Protein AF-A0A1G4GQW8-F1 (afdb_monomer_lite)

Foldseek 3Di:
DPPDPPPPDDCPDPVVVVVVVCCVPPVVVVCVVVVVVVVVVVVVCPVVDDDDDDDPDPVVVVVVVCVVVVHDPVQWDWDDDPRDIDIDGD

Radius of gyration: 27.04 Å; chains: 1; bounding box: 43×40×66 Å

pLDDT: mean 75.77, std 10.52, range [38.84, 87.31]

InterPro domains:
  IPR056348 Microprotein, apicomplexa 9 [PF23513] (9-89)

Secondary structure (DSSP, 8-state):
----------TTSHHHHHHHHHHHHHHHHHHHHHHHHHHHHHHHHHHHSPPPPP-S-HHHHHHHHHHHHT--GGGEEEEEETTEEEEEE-

Sequence (90 aa):
MIKSPFYSFNKNSLLVQCFKGACVYYLPQNLAVIGAFLYYQYRASQRTGGRRVPVKNCDESIDNFLAAKKLSRDEVKVERRKNVCHVSLA

Structure (mmCIF, N/CA/C/O backbone):
data_AF-A0A1G4GQW8-F1
#
_entry.id   AF-A0A1G4GQW8-F1
#
loop_
_atom_site.group_PDB
_atom_site.id
_atom_site.type_symbol
_atom_site.label_atom_id
_atom_site.label_alt_id
_atom_site.label_comp_id
_atom_site.label_asym_id
_atom_site.label_en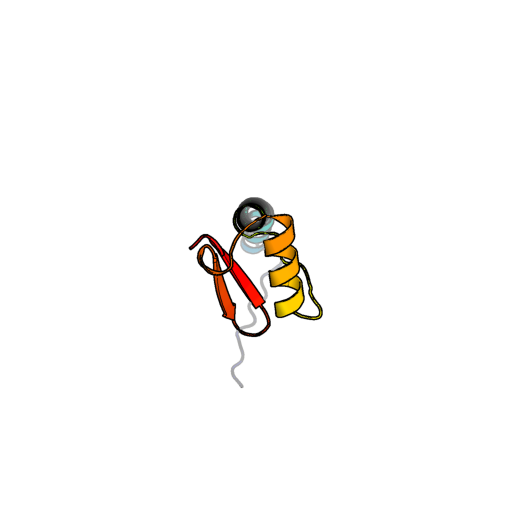tity_id
_atom_site.label_seq_id
_atom_site.pdbx_PDB_ins_code
_atom_site.Cartn_x
_atom_site.Cartn_y
_atom_site.Cartn_z
_atom_site.occupancy
_atom_site.B_iso_or_equiv
_atom_site.auth_seq_id
_atom_site.auth_comp_id
_atom_site.auth_asym_id
_atom_site.auth_atom_id
_atom_site.pdbx_PDB_model_num
ATOM 1 N N . MET A 1 1 ? 16.137 -34.087 -29.309 1.00 38.84 1 MET A N 1
ATOM 2 C CA . MET A 1 1 ? 16.695 -32.717 -29.226 1.00 38.84 1 MET A CA 1
ATOM 3 C C . MET A 1 1 ? 16.016 -31.856 -30.274 1.00 38.84 1 MET A C 1
ATOM 5 O O . MET A 1 1 ? 16.303 -32.000 -31.454 1.00 38.84 1 MET A O 1
ATOM 9 N N . ILE A 1 2 ? 15.068 -31.019 -29.858 1.00 48.62 2 ILE A N 1
ATOM 10 C CA . ILE A 1 2 ? 14.393 -30.076 -30.753 1.00 48.62 2 ILE A CA 1
ATOM 11 C C . ILE A 1 2 ? 15.371 -28.916 -30.962 1.00 48.62 2 ILE A C 1
ATOM 13 O O . ILE A 1 2 ? 15.604 -28.131 -30.045 1.00 48.62 2 ILE A O 1
ATOM 17 N N . LYS A 1 3 ? 16.022 -28.853 -32.131 1.00 49.66 3 LYS A N 1
ATOM 18 C CA . LYS A 1 3 ? 16.823 -27.687 -32.524 1.00 49.66 3 LYS A CA 1
ATOM 19 C C . LYS A 1 3 ? 15.850 -26.530 -32.743 1.00 49.66 3 LYS A C 1
ATOM 21 O O . LYS A 1 3 ? 15.214 -26.452 -33.788 1.00 49.66 3 LYS A O 1
ATOM 26 N N . SER A 1 4 ? 15.714 -25.667 -31.738 1.00 51.25 4 SER A N 1
ATOM 27 C CA . SER A 1 4 ? 15.073 -24.364 -31.915 1.00 51.25 4 SER A CA 1
ATOM 28 C C . SER A 1 4 ? 15.792 -23.637 -33.057 1.00 51.25 4 SER A C 1
ATOM 30 O O . SER A 1 4 ? 17.028 -23.573 -33.021 1.00 51.25 4 SER A O 1
ATOM 32 N N . PRO A 1 5 ? 15.086 -23.137 -34.088 1.00 54.03 5 PRO A N 1
ATOM 33 C CA . PRO A 1 5 ? 15.721 -22.327 -35.110 1.00 54.03 5 PRO A CA 1
ATOM 34 C C . PRO A 1 5 ? 16.271 -21.076 -34.424 1.00 54.03 5 PRO A C 1
ATOM 36 O O . PRO A 1 5 ? 15.526 -20.217 -33.952 1.00 54.03 5 PRO A O 1
ATOM 39 N N . PHE A 1 6 ? 17.597 -20.998 -34.324 1.00 55.44 6 PHE A N 1
ATOM 40 C CA . PHE A 1 6 ? 18.285 -19.810 -33.843 1.00 55.44 6 PHE A CA 1
ATOM 41 C C . PHE A 1 6 ? 18.101 -18.713 -34.895 1.00 55.44 6 PHE A C 1
ATOM 43 O O . PHE A 1 6 ? 18.882 -18.588 -35.835 1.00 55.44 6 PHE A O 1
ATOM 50 N N . TYR A 1 7 ? 17.041 -17.920 -34.752 1.00 56.88 7 TYR A N 1
ATOM 51 C CA . TYR A 1 7 ? 16.897 -16.667 -35.478 1.00 56.88 7 TYR A CA 1
ATOM 52 C C . TYR A 1 7 ? 17.935 -15.683 -34.931 1.00 56.88 7 TYR A C 1
ATOM 54 O O . TYR A 1 7 ? 17.684 -14.947 -33.976 1.00 56.88 7 TYR A O 1
ATOM 62 N N . SER A 1 8 ? 19.137 -15.681 -35.511 1.00 59.19 8 SER A N 1
ATOM 63 C CA . SER A 1 8 ? 20.106 -14.620 -35.256 1.00 59.19 8 SER A CA 1
ATOM 64 C C . SER A 1 8 ? 19.625 -13.362 -35.977 1.00 59.19 8 SER A C 1
ATOM 66 O O . SER A 1 8 ? 19.922 -13.138 -37.152 1.00 59.19 8 SER A O 1
ATOM 68 N N . PHE A 1 9 ? 18.833 -12.538 -35.298 1.00 60.69 9 PHE A N 1
ATOM 69 C CA . PHE A 1 9 ? 18.479 -11.237 -35.844 1.00 60.69 9 PHE A CA 1
ATOM 70 C C . PHE A 1 9 ? 19.736 -10.368 -35.881 1.00 60.69 9 PHE A C 1
ATOM 72 O O . PHE A 1 9 ? 20.340 -10.072 -34.848 1.00 60.69 9 PHE A O 1
ATOM 79 N N . ASN A 1 10 ? 20.143 -9.969 -37.087 1.00 69.38 10 ASN A N 1
ATOM 80 C CA . ASN A 1 10 ? 21.220 -9.006 -37.263 1.00 69.38 10 ASN A CA 1
ATOM 81 C C . ASN A 1 10 ? 20.864 -7.735 -36.472 1.00 69.38 10 ASN A C 1
ATOM 83 O O . ASN A 1 10 ? 19.790 -7.166 -36.664 1.00 69.38 10 ASN A O 1
ATOM 87 N N . LYS A 1 11 ? 21.759 -7.283 -35.583 1.00 65.25 11 LYS A N 1
ATOM 88 C CA . LYS A 1 11 ? 21.557 -6.077 -34.759 1.00 65.25 11 LYS A CA 1
ATOM 89 C C . LYS A 1 11 ? 21.342 -4.811 -35.600 1.00 65.25 11 LYS A C 1
ATOM 91 O O . LYS A 1 11 ? 20.759 -3.855 -35.093 1.00 65.25 11 LYS A O 1
ATOM 96 N N . ASN A 1 12 ? 21.779 -4.840 -36.859 1.00 72.62 12 ASN A N 1
ATOM 97 C CA . ASN A 1 12 ? 21.619 -3.771 -37.842 1.00 72.62 12 ASN A CA 1
ATOM 98 C C . ASN A 1 12 ? 20.370 -3.946 -38.722 1.00 72.62 12 ASN A C 1
ATOM 100 O O . ASN A 1 12 ? 20.151 -3.158 -39.634 1.00 72.62 12 ASN A O 1
ATOM 104 N N . SER A 1 13 ? 19.557 -4.978 -38.481 1.00 77.12 13 SER A N 1
ATOM 105 C CA . SER A 1 13 ? 18.284 -5.154 -39.175 1.00 77.12 13 SER A CA 1
ATOM 106 C C . SER A 1 13 ? 17.317 -4.042 -38.781 1.00 77.12 13 SER A C 1
ATOM 108 O O . SER A 1 13 ? 17.157 -3.746 -37.592 1.00 77.12 13 SER A O 1
ATOM 110 N N . LEU A 1 14 ? 16.631 -3.481 -39.780 1.00 77.31 14 LEU A N 1
ATOM 111 C CA . LEU A 1 14 ? 15.591 -2.465 -39.614 1.00 77.31 14 LEU A CA 1
ATOM 112 C C . LEU A 1 14 ? 14.575 -2.881 -38.539 1.00 77.31 14 LEU A C 1
ATOM 114 O O . LEU A 1 14 ? 14.225 -2.086 -37.675 1.00 77.31 14 LEU A O 1
ATOM 118 N N . LEU A 1 15 ? 14.185 -4.159 -38.514 1.00 77.94 15 LEU A N 1
ATOM 119 C CA . LEU A 1 15 ? 13.231 -4.692 -37.540 1.00 77.94 15 LEU A CA 1
ATOM 120 C C . LEU A 1 15 ? 13.741 -4.578 -36.095 1.00 77.94 15 LEU A C 1
ATOM 122 O O . LEU A 1 15 ? 12.991 -4.187 -35.203 1.00 77.94 15 LEU A O 1
ATOM 126 N N . VAL A 1 16 ? 15.026 -4.862 -35.856 1.00 77.44 16 VAL A N 1
ATOM 127 C CA . VAL A 1 16 ? 15.63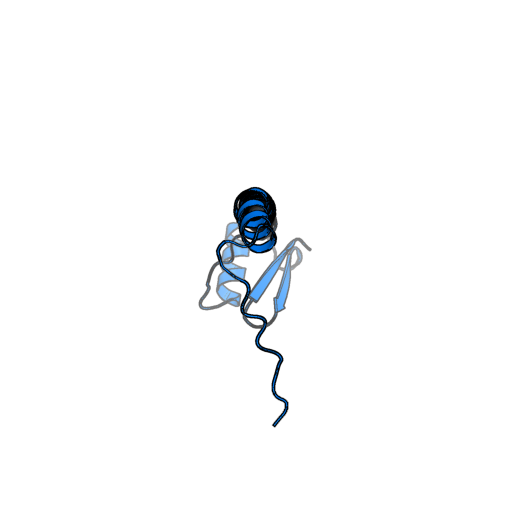7 -4.768 -34.519 1.00 77.44 16 VAL A CA 1
ATOM 128 C C . VAL A 1 16 ? 15.775 -3.310 -34.084 1.00 77.44 16 VAL A C 1
ATOM 130 O O . VAL A 1 16 ? 15.590 -3.000 -32.907 1.00 77.44 16 VAL A O 1
ATOM 133 N N . GLN A 1 17 ? 16.073 -2.404 -35.016 1.00 80.62 17 GLN A N 1
ATOM 134 C CA . GLN A 1 17 ? 16.156 -0.970 -34.733 1.00 80.62 17 GLN A CA 1
ATOM 135 C C . GLN A 1 17 ? 14.776 -0.366 -34.450 1.00 80.62 17 GLN A C 1
ATOM 137 O O . GLN A 1 17 ? 14.623 0.342 -33.455 1.00 80.62 17 GLN A O 1
ATOM 142 N N . CYS A 1 18 ? 13.757 -0.713 -35.241 1.00 83.12 18 CYS A N 1
ATOM 143 C CA . CYS A 1 18 ? 12.371 -0.309 -35.003 1.00 83.12 18 CYS A CA 1
ATOM 144 C C . CYS A 1 18 ? 11.847 -0.844 -33.667 1.00 83.12 18 CYS A C 1
ATOM 146 O O . CYS A 1 18 ? 11.226 -0.096 -32.918 1.00 83.12 18 CYS A O 1
ATOM 148 N N . PHE A 1 19 ? 12.145 -2.101 -33.322 1.00 81.19 19 PHE A N 1
ATOM 149 C CA . PHE A 1 19 ? 11.754 -2.676 -32.035 1.00 81.19 19 PHE A CA 1
ATOM 150 C C . PHE A 1 19 ? 12.430 -1.963 -30.859 1.00 81.19 19 PHE A C 1
ATOM 152 O O . PHE A 1 19 ? 11.760 -1.586 -29.903 1.00 81.19 19 PHE A O 1
ATOM 159 N N . LYS A 1 20 ? 13.740 -1.697 -30.944 1.00 81.00 20 LYS A N 1
ATOM 160 C CA . LYS A 1 20 ? 14.452 -0.904 -29.930 1.00 81.00 20 LYS A CA 1
ATOM 161 C C . LYS A 1 20 ? 13.860 0.496 -29.786 1.00 81.00 20 LYS A C 1
ATOM 163 O O . LYS A 1 20 ? 13.648 0.938 -28.663 1.00 81.00 20 LYS A O 1
ATOM 168 N N . GLY A 1 21 ? 13.569 1.167 -30.901 1.00 79.56 21 GLY A N 1
ATOM 169 C CA . GLY A 1 21 ? 12.935 2.484 -30.907 1.00 79.56 21 GLY A CA 1
ATOM 170 C C . GLY A 1 21 ? 11.561 2.460 -30.242 1.00 79.56 21 GLY A C 1
ATOM 171 O O . GLY A 1 21 ? 11.309 3.252 -29.340 1.00 79.56 21 GLY A O 1
ATOM 172 N N . ALA A 1 22 ? 10.716 1.494 -30.606 1.00 79.44 22 ALA A N 1
ATOM 173 C CA . ALA A 1 22 ? 9.407 1.302 -29.994 1.00 79.44 22 ALA A CA 1
ATOM 174 C C . ALA A 1 22 ? 9.521 1.021 -28.489 1.00 79.44 22 ALA A C 1
ATOM 176 O O . ALA A 1 22 ? 8.791 1.605 -27.690 1.00 79.44 22 ALA A O 1
ATOM 177 N N . CYS A 1 23 ? 10.476 0.188 -28.072 1.00 77.44 23 CYS A N 1
ATOM 178 C CA . CYS A 1 23 ? 10.697 -0.067 -26.658 1.00 77.44 23 CYS A CA 1
ATOM 179 C C . CYS A 1 23 ? 11.122 1.197 -25.908 1.00 77.44 23 CYS A C 1
ATOM 181 O O . CYS A 1 23 ? 10.554 1.495 -24.866 1.00 77.44 23 CYS A O 1
ATOM 183 N N . VAL A 1 24 ? 12.069 1.972 -26.436 1.00 78.44 24 VAL A N 1
ATOM 184 C CA . VAL A 1 24 ? 12.537 3.206 -25.786 1.00 78.44 24 VAL A CA 1
ATOM 185 C C . VAL A 1 24 ? 11.442 4.274 -25.730 1.00 78.44 24 VAL A C 1
ATOM 187 O O . VAL A 1 24 ? 11.380 5.007 -24.752 1.00 78.44 24 VAL A O 1
ATOM 190 N N . TYR A 1 25 ? 10.564 4.358 -26.730 1.00 75.31 25 TYR A N 1
ATOM 191 C CA . TYR A 1 25 ? 9.514 5.379 -26.760 1.00 75.31 25 TYR A CA 1
ATOM 192 C C . TYR A 1 25 ? 8.284 5.010 -25.922 1.00 75.31 25 TYR A C 1
ATOM 194 O O . TYR A 1 25 ? 7.781 5.835 -25.160 1.00 75.31 25 TYR A O 1
ATOM 202 N N . TYR A 1 26 ? 7.800 3.769 -26.035 1.00 71.94 26 TYR A N 1
ATOM 203 C CA . TYR A 1 26 ? 6.506 3.376 -25.471 1.00 71.94 26 TYR A CA 1
ATOM 204 C C . TYR A 1 26 ? 6.604 2.727 -24.084 1.00 71.94 26 TYR A C 1
ATOM 206 O O . TYR A 1 26 ? 5.677 2.878 -23.285 1.00 71.94 26 TYR A O 1
ATOM 214 N N . LEU A 1 27 ? 7.702 2.034 -23.739 1.00 74.38 27 LEU A N 1
ATOM 215 C CA . LEU A 1 27 ? 7.836 1.456 -22.390 1.00 74.38 27 LEU A CA 1
ATOM 216 C C . LEU A 1 27 ? 7.868 2.521 -21.287 1.00 74.38 27 LEU A C 1
ATOM 218 O O . LEU A 1 27 ? 7.159 2.322 -20.301 1.00 74.38 27 LEU A O 1
ATOM 222 N N . PRO A 1 28 ? 8.614 3.640 -21.401 1.00 72.75 28 PRO A N 1
ATOM 223 C CA . PRO A 1 28 ? 8.670 4.625 -20.323 1.00 72.75 28 PRO A CA 1
ATOM 224 C C . PRO A 1 28 ? 7.320 5.292 -20.062 1.00 72.75 28 PRO A C 1
ATOM 226 O O . PRO A 1 28 ? 6.952 5.480 -18.906 1.00 72.75 28 PRO A O 1
ATOM 229 N N . GLN A 1 29 ? 6.559 5.600 -21.119 1.00 72.00 29 GLN A N 1
ATOM 230 C CA . GLN A 1 29 ? 5.220 6.181 -20.992 1.00 72.00 29 GLN A CA 1
ATOM 231 C C . GLN A 1 29 ? 4.266 5.223 -20.271 1.00 72.00 29 GLN A C 1
ATOM 233 O O . GLN A 1 29 ? 3.603 5.614 -19.312 1.00 72.00 29 GLN A O 1
ATOM 238 N N . ASN A 1 30 ? 4.259 3.948 -20.661 1.00 74.12 30 ASN A N 1
ATOM 239 C CA . ASN A 1 30 ? 3.406 2.945 -20.027 1.00 74.12 30 ASN A CA 1
ATOM 240 C C . ASN A 1 30 ? 3.825 2.658 -18.576 1.00 74.12 30 ASN A C 1
ATOM 242 O O . ASN A 1 30 ? 2.971 2.554 -17.698 1.00 74.12 30 ASN A O 1
ATOM 246 N N . LEU A 1 31 ? 5.129 2.593 -18.293 1.00 78.31 31 LEU A N 1
ATOM 247 C CA . LEU A 1 31 ? 5.655 2.407 -16.936 1.00 78.31 31 LEU A CA 1
ATOM 248 C C . LEU A 1 31 ? 5.321 3.587 -16.021 1.00 78.31 31 LEU A C 1
ATOM 250 O O . LEU A 1 31 ? 4.960 3.369 -14.866 1.00 78.31 31 LEU A O 1
ATOM 254 N N . ALA A 1 32 ? 5.395 4.820 -16.526 1.00 77.94 32 ALA A N 1
ATOM 255 C CA . ALA A 1 32 ? 5.027 6.007 -15.762 1.00 77.94 32 ALA A CA 1
ATOM 256 C C . ALA A 1 32 ? 3.535 6.005 -15.397 1.00 77.94 32 ALA A C 1
ATOM 258 O O . ALA A 1 32 ? 3.189 6.264 -14.245 1.00 77.94 32 ALA A O 1
ATOM 259 N N . VAL A 1 33 ? 2.656 5.653 -16.341 1.00 80.81 33 VAL A N 1
ATOM 260 C CA . VAL A 1 33 ? 1.204 5.577 -16.103 1.00 80.81 33 VAL A CA 1
ATOM 261 C C . VAL A 1 33 ? 0.858 4.459 -15.117 1.00 80.81 33 VAL A C 1
ATOM 263 O O . VAL A 1 33 ? 0.118 4.693 -14.161 1.00 80.81 33 VAL A O 1
ATOM 266 N N . ILE A 1 34 ? 1.432 3.264 -15.289 1.00 82.44 34 ILE A N 1
ATOM 267 C CA . ILE A 1 34 ? 1.223 2.136 -14.367 1.00 82.44 34 ILE A CA 1
ATOM 268 C C . ILE A 1 34 ? 1.769 2.475 -12.975 1.00 82.44 34 ILE A C 1
ATOM 270 O O . ILE A 1 34 ? 1.097 2.240 -11.972 1.00 82.44 34 ILE A O 1
ATOM 274 N N . GLY A 1 35 ? 2.956 3.080 -12.897 1.00 83.06 35 GLY A N 1
ATOM 275 C CA . GLY A 1 35 ? 3.555 3.522 -11.640 1.00 83.06 35 GLY A CA 1
ATOM 276 C C . GLY A 1 35 ? 2.700 4.567 -10.925 1.00 83.06 35 GLY A C 1
ATOM 277 O O . GLY A 1 35 ? 2.447 4.438 -9.727 1.00 83.06 35 GLY A O 1
ATOM 278 N N . ALA A 1 36 ? 2.189 5.561 -11.656 1.00 84.44 36 ALA A N 1
ATOM 279 C CA . ALA A 1 36 ? 1.289 6.575 -11.115 1.00 84.44 36 ALA A CA 1
ATOM 280 C C . ALA A 1 36 ? -0.029 5.965 -10.610 1.00 84.44 36 ALA A C 1
ATOM 282 O O . ALA A 1 36 ? -0.486 6.315 -9.521 1.00 84.44 36 ALA A O 1
ATOM 283 N N . PHE A 1 37 ? -0.608 5.016 -11.352 1.00 85.75 37 PHE A N 1
ATOM 284 C CA . PHE A 1 37 ? -1.817 4.297 -10.948 1.00 85.75 37 PHE A CA 1
ATOM 285 C C . PHE A 1 37 ? -1.606 3.488 -9.660 1.00 85.75 37 PHE A C 1
ATOM 287 O O . PHE A 1 37 ? -2.391 3.606 -8.716 1.00 85.75 37 PHE A O 1
ATOM 294 N N . LEU A 1 38 ? -0.516 2.718 -9.583 1.00 84.44 38 LEU A N 1
ATOM 295 C CA . LEU A 1 38 ? -0.169 1.933 -8.395 1.00 84.44 38 LEU A CA 1
ATOM 296 C C . LEU A 1 38 ? 0.118 2.830 -7.186 1.00 84.44 38 LEU A C 1
ATOM 298 O O . LEU A 1 38 ? -0.352 2.553 -6.082 1.00 84.44 38 LEU A O 1
ATOM 302 N N . TYR A 1 39 ? 0.836 3.936 -7.387 1.00 86.06 39 TYR A N 1
ATOM 303 C CA . TYR A 1 39 ? 1.101 4.912 -6.333 1.00 86.06 39 TYR A CA 1
ATOM 304 C C . TYR A 1 39 ? -0.189 5.567 -5.822 1.00 86.06 39 TYR A C 1
ATOM 306 O O . TYR A 1 39 ? -0.376 5.720 -4.611 1.00 86.06 39 TYR A O 1
ATOM 314 N N . TYR A 1 40 ? -1.106 5.920 -6.725 1.00 84.50 40 TYR A N 1
ATOM 315 C CA . TYR A 1 40 ? -2.397 6.486 -6.354 1.00 84.50 40 TYR A CA 1
ATOM 316 C C . TYR A 1 40 ? -3.241 5.488 -5.555 1.00 84.50 40 TYR A C 1
ATOM 318 O O . TYR A 1 40 ? -3.762 5.852 -4.500 1.00 84.50 40 TYR A O 1
ATOM 326 N N . GLN A 1 41 ? -3.315 4.224 -5.988 1.00 79.62 41 GLN A N 1
ATOM 327 C CA . GLN A 1 41 ? -3.984 3.165 -5.224 1.00 79.62 41 GLN A CA 1
ATOM 328 C C . GLN A 1 41 ? -3.363 2.970 -3.840 1.00 79.62 41 GLN A C 1
ATOM 330 O O . GLN A 1 41 ? -4.087 2.894 -2.849 1.00 79.62 41 GLN A O 1
ATOM 335 N N . TYR A 1 42 ? -2.033 2.936 -3.748 1.00 78.44 42 TYR A N 1
ATOM 336 C CA . TYR A 1 42 ? -1.331 2.801 -2.474 1.00 78.44 42 TYR A CA 1
ATOM 337 C C . TYR A 1 42 ? -1.664 3.957 -1.521 1.00 78.44 42 TYR A C 1
ATOM 339 O O . TYR A 1 42 ? -2.014 3.742 -0.359 1.00 78.44 42 TYR A O 1
ATOM 347 N N . ARG A 1 43 ? -1.635 5.197 -2.021 1.00 76.75 43 ARG A N 1
ATOM 348 C CA . ARG A 1 43 ? -1.969 6.386 -1.228 1.00 76.75 43 ARG A CA 1
ATOM 349 C C . ARG A 1 43 ? -3.447 6.423 -0.833 1.00 76.75 43 ARG A C 1
ATOM 351 O O . ARG A 1 43 ? -3.760 6.821 0.287 1.00 76.75 43 ARG A O 1
ATOM 358 N N . ALA A 1 44 ? -4.349 6.002 -1.717 1.00 70.31 44 ALA A N 1
ATOM 359 C CA . ALA A 1 44 ? -5.772 5.873 -1.414 1.00 70.31 44 ALA A CA 1
ATOM 360 C C . ALA A 1 44 ? -6.017 4.807 -0.334 1.00 70.31 44 ALA A C 1
ATOM 362 O O . ALA A 1 44 ? -6.740 5.074 0.622 1.00 70.31 44 ALA A O 1
ATOM 363 N N . SER A 1 45 ? -5.332 3.660 -0.411 1.00 64.94 45 SER A N 1
ATOM 364 C CA . SER A 1 45 ? -5.396 2.603 0.605 1.00 64.94 45 SER A CA 1
ATOM 365 C C . SER A 1 45 ? -4.914 3.064 1.982 1.00 64.94 45 SER A C 1
ATOM 367 O O . SER A 1 45 ? -5.419 2.569 2.986 1.00 64.94 45 SER A O 1
ATOM 369 N N . GLN A 1 46 ? -3.960 3.996 2.057 1.00 63.66 46 GLN A N 1
ATOM 370 C CA . GLN A 1 46 ? -3.547 4.587 3.336 1.00 63.66 46 GLN A CA 1
ATOM 371 C C . GLN A 1 46 ? -4.567 5.582 3.901 1.00 63.66 46 GLN A C 1
ATOM 373 O O . GLN A 1 46 ? -4.568 5.838 5.101 1.00 63.66 46 GLN A O 1
ATOM 378 N N . ARG A 1 47 ? -5.413 6.176 3.051 1.00 58.44 47 ARG A N 1
ATOM 379 C CA . ARG A 1 47 ? -6.472 7.096 3.488 1.00 58.44 47 ARG A CA 1
ATOM 380 C C . ARG A 1 47 ? -7.718 6.356 3.967 1.00 58.44 47 ARG A C 1
ATOM 382 O O . ARG A 1 47 ? -8.396 6.859 4.853 1.00 58.44 47 ARG A O 1
ATOM 389 N N . THR A 1 48 ? -8.014 5.189 3.397 1.00 55.31 48 THR A N 1
ATOM 390 C CA . THR A 1 48 ? -9.184 4.373 3.763 1.00 55.31 48 THR A CA 1
ATOM 391 C C . THR A 1 48 ? -8.882 3.314 4.822 1.00 55.31 48 THR A C 1
ATOM 393 O O . THR A 1 48 ? -9.774 2.943 5.580 1.00 55.31 48 THR A O 1
ATOM 396 N N . GLY A 1 49 ? -7.638 2.842 4.926 1.00 55.44 49 GLY A N 1
ATOM 397 C CA . GLY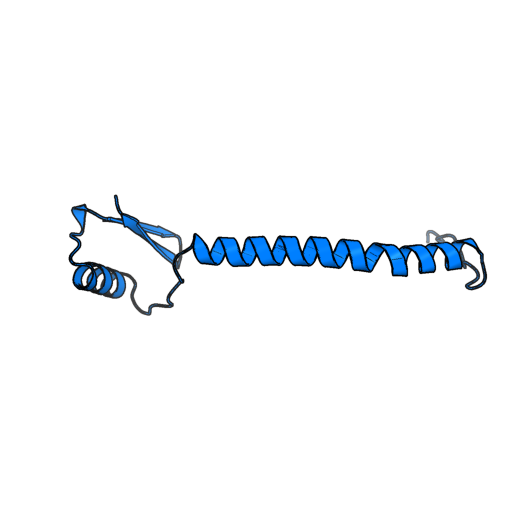 A 1 49 ? -7.191 1.962 6.000 1.00 55.44 49 GLY A CA 1
ATOM 398 C C . GLY A 1 49 ? -6.523 2.764 7.109 1.00 55.44 49 GLY A C 1
ATOM 399 O O . GLY A 1 49 ? -5.434 3.294 6.904 1.00 55.44 49 GLY A O 1
ATOM 400 N N . GLY A 1 50 ? -7.140 2.830 8.292 1.00 61.59 50 GLY A N 1
ATOM 401 C CA . GLY A 1 50 ? -6.479 3.371 9.482 1.00 61.59 50 GLY A CA 1
ATOM 402 C C . GLY A 1 50 ? -5.074 2.776 9.649 1.00 61.59 50 GLY A C 1
ATOM 403 O O . GLY A 1 50 ? -4.848 1.598 9.352 1.00 61.59 50 GLY A O 1
ATOM 404 N N . ARG A 1 51 ? -4.106 3.598 10.075 1.00 67.25 51 ARG A N 1
ATOM 405 C CA . ARG A 1 51 ? -2.704 3.183 10.238 1.00 67.25 51 ARG A CA 1
ATOM 406 C C . ARG A 1 51 ? -2.646 1.916 11.094 1.00 67.25 51 ARG A C 1
ATOM 408 O O . ARG A 1 51 ? -3.031 1.944 12.259 1.00 67.25 51 ARG A O 1
ATOM 415 N N . ARG A 1 52 ? -2.153 0.810 10.526 1.00 70.75 52 ARG A N 1
ATOM 416 C CA . ARG A 1 52 ? -1.928 -0.427 11.284 1.00 70.75 52 ARG A CA 1
ATOM 417 C C . ARG A 1 52 ? -0.822 -0.169 12.300 1.00 70.75 52 ARG A C 1
ATOM 419 O O . ARG A 1 52 ? 0.298 0.166 11.915 1.00 70.75 52 ARG A O 1
ATOM 426 N N . VAL A 1 53 ? -1.145 -0.302 13.580 1.00 75.69 53 VAL A N 1
ATOM 427 C CA . VAL A 1 53 ? -0.183 -0.158 14.673 1.00 75.69 53 VAL A CA 1
ATOM 428 C C . VAL A 1 53 ? 0.200 -1.558 15.145 1.00 75.69 53 VAL A C 1
ATOM 430 O O . VAL A 1 53 ? -0.694 -2.342 15.468 1.00 75.69 53 VAL A O 1
ATOM 433 N N . PRO A 1 54 ? 1.496 -1.914 15.157 1.00 78.31 54 PRO A N 1
ATOM 434 C CA . PRO A 1 54 ? 1.928 -3.168 15.749 1.00 78.31 54 PRO A CA 1
ATOM 435 C C . PRO A 1 54 ? 1.701 -3.104 17.261 1.00 78.31 54 PRO A C 1
ATOM 437 O O . PRO A 1 54 ? 2.168 -2.181 17.926 1.00 78.31 54 PRO A O 1
ATOM 440 N N . VAL A 1 55 ? 0.987 -4.089 17.798 1.00 81.88 55 VAL A N 1
ATOM 441 C CA . VAL A 1 55 ? 0.662 -4.183 19.224 1.00 81.88 55 VAL A CA 1
ATOM 442 C C . VAL A 1 55 ? 1.114 -5.531 19.767 1.00 81.88 55 VAL A C 1
ATOM 444 O O . VAL A 1 55 ? 1.027 -6.542 19.074 1.00 81.88 55 VAL A O 1
ATOM 447 N N . LYS A 1 56 ? 1.621 -5.548 21.005 1.00 82.25 56 LYS A N 1
ATOM 448 C CA . LYS A 1 56 ? 2.027 -6.793 21.682 1.00 82.25 56 LYS A CA 1
ATOM 449 C C . LYS A 1 56 ? 0.819 -7.588 22.183 1.00 82.25 56 LYS A C 1
ATOM 451 O O . LYS A 1 56 ? 0.851 -8.811 22.159 1.00 82.25 56 LYS A O 1
ATOM 456 N N . ASN A 1 57 ? -0.235 -6.889 22.606 1.00 84.19 57 ASN A N 1
ATOM 457 C CA . ASN A 1 57 ? -1.480 -7.473 23.087 1.00 84.19 57 ASN A CA 1
ATOM 458 C C . ASN A 1 57 ? -2.673 -6.724 22.467 1.00 84.19 57 ASN A C 1
ATOM 460 O O . ASN A 1 57 ? -2.802 -5.511 22.648 1.00 84.19 57 ASN A O 1
ATOM 464 N N . CYS A 1 58 ? -3.517 -7.430 21.705 1.00 81.38 58 CYS A N 1
ATOM 465 C CA . CYS A 1 58 ? -4.680 -6.816 21.058 1.00 81.38 58 CYS A CA 1
ATOM 466 C C . CYS A 1 58 ? -5.736 -6.364 22.070 1.00 81.38 58 CYS A C 1
ATOM 468 O O . CYS A 1 58 ? -6.287 -5.288 21.883 1.00 81.38 58 CYS A O 1
ATOM 470 N N . ASP A 1 59 ? -6.020 -7.155 23.109 1.00 84.69 59 ASP A N 1
ATOM 471 C CA . ASP A 1 59 ? -7.089 -6.851 24.072 1.00 84.69 59 ASP A CA 1
ATOM 472 C C . ASP A 1 59 ? -6.805 -5.553 24.825 1.00 84.69 59 ASP A C 1
ATOM 474 O O . ASP A 1 59 ? -7.593 -4.612 24.775 1.00 84.69 59 ASP A O 1
ATOM 478 N N . GLU A 1 60 ? -5.609 -5.455 25.401 1.00 87.25 60 GLU A N 1
ATOM 479 C CA . GLU A 1 60 ? -5.155 -4.261 26.118 1.00 87.25 60 GLU A CA 1
ATOM 480 C C . GLU A 1 60 ? -5.131 -3.020 25.211 1.00 87.25 60 GLU A C 1
ATOM 482 O O . GLU A 1 60 ? -5.503 -1.919 25.613 1.00 87.25 60 GLU A O 1
ATOM 487 N N . SER A 1 61 ? -4.730 -3.191 23.949 1.00 85.00 61 SER A N 1
ATOM 488 C CA . SER A 1 61 ? -4.682 -2.082 22.991 1.00 85.00 61 SER A CA 1
ATOM 489 C C . SER A 1 61 ? -6.074 -1.603 22.578 1.00 85.00 61 SER A C 1
ATOM 491 O O . SER A 1 61 ? -6.259 -0.408 22.352 1.00 85.00 61 SER A O 1
ATOM 493 N N . ILE A 1 62 ? -7.045 -2.515 22.479 1.00 85.44 62 ILE A N 1
ATOM 494 C CA . ILE A 1 62 ? -8.444 -2.179 22.197 1.00 85.44 62 ILE A CA 1
ATOM 495 C C . ILE A 1 62 ? -9.039 -1.429 23.387 1.00 85.44 62 ILE A C 1
ATOM 497 O O . ILE A 1 62 ? -9.626 -0.370 23.186 1.00 85.44 62 ILE A O 1
ATOM 501 N N . ASP A 1 63 ? -8.834 -1.912 24.611 1.00 87.31 63 ASP A N 1
ATOM 502 C CA . ASP A 1 63 ? -9.366 -1.260 25.810 1.00 87.31 63 ASP A CA 1
ATOM 503 C C . ASP A 1 63 ? -8.772 0.144 26.000 1.00 87.31 63 ASP A C 1
ATOM 505 O O . ASP A 1 63 ? -9.508 1.105 26.233 1.00 87.31 63 ASP A O 1
ATOM 509 N N . ASN A 1 64 ? -7.464 0.305 25.773 1.00 86.38 64 ASN A N 1
ATOM 510 C CA . ASN A 1 64 ? -6.814 1.617 25.770 1.00 86.38 64 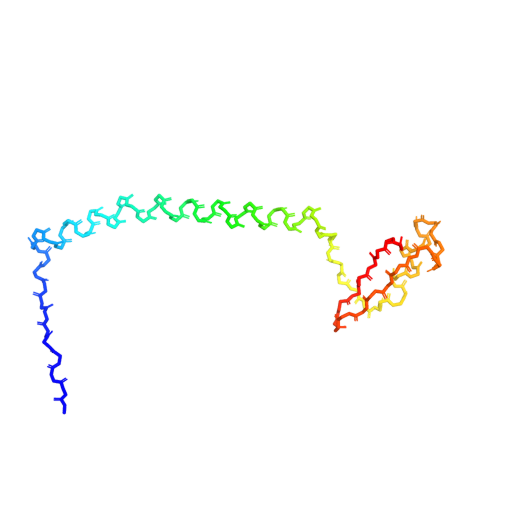ASN A CA 1
ATOM 511 C C . ASN A 1 64 ? -7.370 2.541 24.675 1.00 86.38 64 ASN A C 1
ATOM 513 O O . ASN A 1 64 ? -7.570 3.732 24.913 1.00 86.38 64 ASN A O 1
ATOM 517 N N . PHE A 1 65 ? -7.640 2.013 23.477 1.00 84.06 65 PHE A N 1
ATOM 518 C CA . PHE A 1 65 ? -8.234 2.780 22.381 1.00 84.06 65 PHE A CA 1
ATOM 519 C C . PHE A 1 65 ? -9.661 3.243 22.707 1.00 84.06 65 PHE A C 1
ATOM 521 O O . PHE A 1 65 ? -9.985 4.414 22.493 1.00 84.06 65 PHE A O 1
ATOM 528 N N . LEU A 1 66 ? -10.493 2.356 23.259 1.00 86.44 66 LEU A N 1
ATOM 529 C CA . LEU A 1 66 ? -11.862 2.661 23.678 1.00 86.44 66 LEU A CA 1
ATOM 530 C C . LEU A 1 66 ? -11.878 3.715 24.792 1.00 86.44 66 LEU A C 1
ATOM 532 O O . LEU A 1 66 ? -12.607 4.702 24.686 1.00 86.44 66 LEU A O 1
ATOM 536 N N . ALA A 1 67 ? -11.000 3.576 25.791 1.00 87.06 67 ALA A N 1
ATOM 537 C CA . ALA A 1 67 ? -10.848 4.546 26.872 1.00 87.06 67 ALA A CA 1
ATOM 538 C C . ALA A 1 67 ? -10.428 5.933 26.354 1.00 87.06 67 ALA A C 1
ATOM 540 O O . ALA A 1 67 ? -11.044 6.939 26.707 1.00 87.06 67 ALA A O 1
ATOM 541 N N . ALA A 1 68 ? -9.436 6.004 25.455 1.00 86.69 68 ALA A N 1
ATOM 542 C CA . ALA A 1 68 ? -8.994 7.273 24.864 1.00 86.69 68 ALA A CA 1
ATOM 543 C C . ALA A 1 68 ? -10.085 7.949 24.019 1.00 86.69 68 ALA A C 1
ATOM 545 O O . ALA A 1 68 ? -10.127 9.178 23.918 1.00 86.69 68 ALA A O 1
ATOM 546 N N . LYS A 1 69 ? -10.956 7.158 23.386 1.00 83.31 69 LYS A N 1
ATOM 547 C CA . LYS A 1 69 ? -12.050 7.652 22.544 1.00 83.31 69 LYS A CA 1
ATOM 548 C C . LYS A 1 69 ? -13.372 7.835 23.284 1.00 83.31 69 LYS A C 1
ATOM 550 O O . LYS A 1 69 ? -14.297 8.361 22.674 1.00 83.31 69 LYS A O 1
ATOM 555 N N . LYS A 1 70 ? -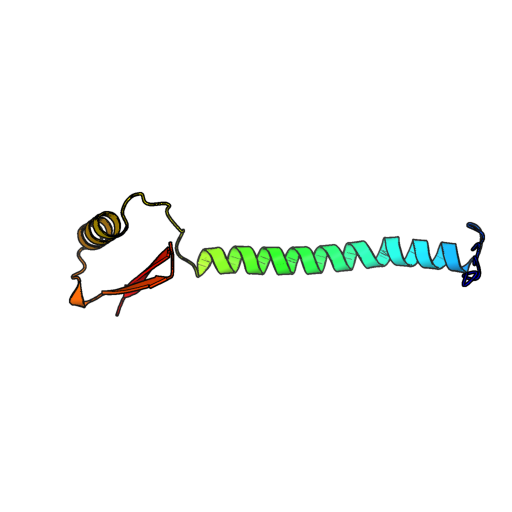13.437 7.490 24.577 1.00 85.62 70 LYS A N 1
ATOM 556 C CA . LYS A 1 70 ? -14.660 7.506 25.397 1.00 85.62 70 LYS A CA 1
ATOM 557 C C . LYS A 1 70 ? -15.801 6.696 24.763 1.00 85.62 70 LYS A C 1
ATOM 559 O O . LYS A 1 70 ? -16.951 7.113 24.822 1.00 85.62 70 LYS A O 1
ATOM 564 N N . LEU A 1 71 ? -15.459 5.571 24.135 1.00 84.50 71 LEU A N 1
ATOM 565 C CA . LEU A 1 71 ? -16.409 4.661 23.492 1.00 84.50 71 LEU A CA 1
ATOM 566 C C . LEU A 1 71 ? -16.678 3.461 24.401 1.00 84.50 71 LEU A C 1
ATOM 568 O O . LEU A 1 71 ? -15.762 2.963 25.061 1.00 84.50 71 LEU A O 1
ATOM 572 N N . SER A 1 72 ? -17.920 2.984 24.412 1.00 82.44 72 SER A N 1
ATOM 573 C CA . SER A 1 72 ? -18.294 1.739 25.088 1.00 82.44 72 SER A CA 1
ATOM 574 C C . SER A 1 72 ? -18.032 0.524 24.182 1.00 82.44 72 SER A C 1
ATOM 576 O O . SER A 1 72 ? -17.967 0.646 22.958 1.00 82.44 72 SER A O 1
ATOM 578 N N . ARG A 1 73 ? -17.859 -0.675 24.763 1.00 79.38 73 ARG A N 1
ATOM 579 C CA . ARG A 1 73 ? -17.680 -1.913 23.970 1.00 79.38 73 ARG A CA 1
ATOM 580 C C . ARG A 1 73 ? -18.915 -2.260 23.133 1.00 79.38 73 ARG A C 1
ATOM 582 O O . ARG A 1 73 ? -18.768 -2.913 22.107 1.00 79.38 73 ARG A O 1
ATOM 589 N N . ASP A 1 74 ? -20.093 -1.800 23.542 1.00 80.44 74 ASP A N 1
ATOM 590 C CA . ASP A 1 74 ? -21.357 -2.075 22.853 1.00 80.44 74 ASP A CA 1
ATOM 591 C C . ASP A 1 74 ? -21.511 -1.250 21.561 1.00 80.44 74 ASP A C 1
ATOM 593 O O . ASP A 1 74 ? -22.225 -1.645 20.643 1.00 80.44 74 ASP A O 1
ATOM 597 N N . GLU A 1 75 ? -20.787 -0.132 21.448 1.00 79.94 75 GLU A N 1
ATOM 598 C CA . GLU A 1 75 ? -20.783 0.761 20.279 1.00 79.94 75 GLU A CA 1
ATOM 599 C C . GLU A 1 75 ? -19.788 0.338 19.186 1.00 79.94 75 GLU A C 1
ATOM 601 O O . GLU A 1 75 ? -19.681 0.988 18.141 1.00 79.94 75 GLU A O 1
ATOM 606 N N . VAL A 1 76 ? -19.013 -0.726 19.417 1.00 83.31 76 VAL A N 1
ATOM 607 C CA . VAL A 1 76 ? -17.851 -1.057 18.590 1.00 83.31 76 VAL A CA 1
ATOM 608 C C . VAL A 1 76 ? -17.842 -2.533 18.208 1.00 83.31 76 VAL A C 1
ATOM 610 O O . VAL A 1 76 ? -17.877 -3.428 19.046 1.00 83.31 76 VAL A O 1
ATOM 613 N N . LYS A 1 77 ? -17.707 -2.801 16.908 1.00 84.75 77 LYS A N 1
ATOM 614 C CA . LYS A 1 77 ? -17.451 -4.141 16.372 1.00 84.75 77 LYS A CA 1
ATOM 615 C C . LYS A 1 77 ? -15.951 -4.400 16.315 1.00 84.75 77 LYS A C 1
ATOM 617 O O . LYS A 1 77 ? -15.198 -3.660 15.677 1.00 84.75 77 LYS A O 1
ATOM 622 N N . VAL A 1 78 ? -15.527 -5.482 16.963 1.00 82.81 78 VAL A N 1
ATOM 623 C CA . VAL A 1 78 ? -14.146 -5.968 16.934 1.00 82.81 78 VAL A CA 1
ATOM 624 C C . VAL A 1 78 ? -14.087 -7.258 16.120 1.00 82.81 78 VAL A C 1
ATOM 626 O O . VAL A 1 78 ? -14.546 -8.307 16.567 1.00 82.81 78 VAL A O 1
ATOM 629 N N . GLU A 1 79 ? -13.486 -7.202 14.933 1.00 84.19 79 GLU A N 1
ATOM 630 C CA . GLU A 1 79 ? -13.193 -8.386 14.122 1.00 84.19 79 GLU A CA 1
ATOM 631 C C . GLU A 1 79 ? -11.733 -8.812 14.299 1.00 84.19 79 GLU A C 1
ATOM 633 O O . GLU A 1 79 ? -10.804 -8.033 14.075 1.00 84.19 79 GLU A O 1
ATOM 638 N N . ARG A 1 80 ? -11.501 -10.085 14.632 1.00 81.50 80 ARG A N 1
ATOM 639 C CA . ARG A 1 80 ? -10.156 -10.678 14.648 1.00 81.50 80 ARG A CA 1
ATOM 640 C C . ARG A 1 80 ? -9.944 -11.530 13.408 1.00 81.50 80 ARG A C 1
ATOM 642 O O . ARG A 1 80 ? -10.622 -12.534 13.212 1.00 81.50 80 ARG A O 1
ATOM 649 N N . ARG A 1 81 ? -8.966 -11.158 12.580 1.00 79.94 81 ARG A N 1
ATOM 650 C CA . ARG 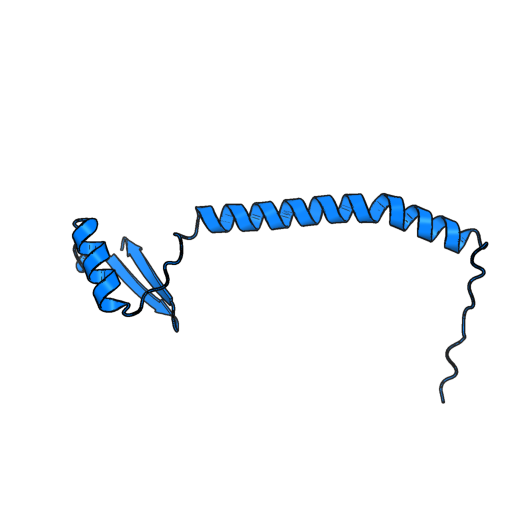A 1 81 ? -8.532 -11.949 11.422 1.00 79.94 81 ARG A CA 1
ATOM 651 C C . ARG A 1 81 ? -7.044 -12.245 11.535 1.00 79.94 81 ARG A C 1
ATOM 653 O O . ARG A 1 81 ? -6.209 -11.383 11.263 1.00 79.94 81 ARG A O 1
ATOM 660 N N . LYS A 1 82 ? -6.707 -13.492 11.883 1.00 81.31 82 LYS A N 1
ATOM 661 C CA . LYS A 1 82 ? -5.320 -13.937 12.117 1.00 81.31 82 LYS A CA 1
ATOM 662 C C . LYS A 1 82 ? -4.626 -13.004 13.127 1.00 81.31 82 LYS A C 1
ATOM 664 O O . LYS A 1 82 ? -5.124 -12.839 14.232 1.00 81.31 82 LYS A O 1
ATOM 669 N N . ASN A 1 83 ? -3.540 -12.346 12.720 1.00 77.12 83 ASN A N 1
ATOM 670 C CA . ASN A 1 83 ? -2.749 -11.433 13.550 1.00 77.12 83 ASN A CA 1
ATOM 671 C C . ASN A 1 83 ? -3.192 -9.963 13.415 1.00 77.12 83 ASN A C 1
ATOM 673 O O . ASN A 1 83 ? -2.420 -9.057 13.717 1.00 77.12 83 ASN A O 1
ATOM 677 N N . VAL A 1 84 ? -4.395 -9.711 12.890 1.00 78.06 84 VAL A N 1
ATOM 678 C CA . VAL A 1 84 ? -4.938 -8.364 12.693 1.00 78.06 84 VAL A CA 1
ATOM 679 C C . VAL A 1 84 ? -6.246 -8.228 13.464 1.00 78.06 84 VAL A C 1
ATOM 681 O O . VAL A 1 84 ? -7.173 -9.019 13.284 1.00 78.06 84 VAL A O 1
ATOM 684 N N . CYS A 1 85 ? -6.316 -7.196 14.299 1.00 80.19 85 CYS A N 1
ATOM 685 C CA . CYS A 1 85 ? -7.513 -6.796 15.027 1.00 80.19 85 CYS A CA 1
ATOM 686 C C . CYS A 1 85 ? -8.098 -5.555 14.340 1.00 80.19 85 CYS A C 1
ATOM 688 O O . CYS A 1 85 ? -7.438 -4.520 14.246 1.00 80.19 85 CYS A O 1
ATOM 690 N N . HIS A 1 86 ? -9.309 -5.684 13.809 1.00 79.56 86 HIS A N 1
ATOM 691 C CA . HIS A 1 86 ? -10.070 -4.606 13.195 1.00 79.56 86 HIS A CA 1
ATOM 692 C C . HIS A 1 86 ? -11.091 -4.086 14.197 1.00 79.56 86 HIS A C 1
ATOM 694 O O . HIS A 1 86 ? -11.868 -4.856 14.751 1.00 79.56 86 HIS A O 1
ATOM 700 N N . VAL A 1 87 ? -11.075 -2.777 14.415 1.00 80.81 87 VAL A N 1
ATOM 701 C CA . VAL A 1 87 ? -12.008 -2.078 15.294 1.00 80.81 87 VAL A CA 1
ATOM 702 C C . VAL A 1 87 ? -12.775 -1.091 14.427 1.00 80.81 87 VAL A C 1
ATOM 704 O O . VAL A 1 87 ? -12.167 -0.232 13.785 1.00 80.81 87 VAL A O 1
ATOM 707 N N . SER A 1 88 ? -14.092 -1.238 14.373 1.00 79.38 88 SER A N 1
ATOM 708 C CA . SER A 1 88 ? -14.995 -0.359 13.629 1.00 79.38 88 SER A CA 1
ATOM 709 C C . SER A 1 88 ? -16.174 0.026 14.507 1.00 79.38 88 SER A C 1
ATOM 711 O O . SER A 1 88 ? -16.630 -0.785 15.308 1.00 79.38 88 SER A O 1
ATOM 713 N N . LEU A 1 89 ? -16.690 1.240 14.337 1.00 78.75 89 LEU A N 1
ATOM 714 C CA . LEU A 1 89 ? -17.966 1.623 14.943 1.00 78.75 89 LEU A CA 1
ATOM 715 C C . LEU A 1 89 ? -19.068 0.684 14.423 1.00 78.75 89 LEU A C 1
ATOM 717 O O . LEU A 1 89 ? -19.025 0.285 13.253 1.00 78.75 89 LEU A O 1
ATOM 721 N N . ALA A 1 90 ? -19.949 0.252 15.326 1.00 64.75 90 ALA A N 1
ATOM 722 C CA . ALA A 1 90 ? -20.980 -0.746 15.055 1.00 64.75 90 ALA A CA 1
ATOM 723 C C . ALA A 1 90 ? -22.044 -0.263 14.064 1.00 64.75 90 ALA A C 1
ATOM 725 O O . ALA A 1 90 ? -22.347 0.949 14.039 1.00 64.75 90 ALA A O 1
#

Organism: Plasmodium vivax (NCBI:txid5855)